Protein AF-A0A318CMU9-F1 (afdb_monomer_lite)

Structure (mmCIF, N/CA/C/O backbone):
data_AF-A0A318CMU9-F1
#
_entry.id   AF-A0A318CMU9-F1
#
loop_
_atom_site.group_PDB
_atom_site.id
_atom_site.type_symbol
_atom_site.label_atom_id
_atom_site.label_alt_id
_atom_site.label_comp_id
_atom_site.label_asym_id
_atom_site.label_entity_id
_atom_site.label_seq_id
_atom_site.pdbx_PDB_ins_code
_atom_site.Cartn_x
_atom_site.Cartn_y
_atom_site.Cartn_z
_atom_site.occupancy
_atom_site.B_iso_or_equiv
_atom_site.auth_seq_id
_atom_site.auth_comp_id
_atom_site.auth_asym_id
_atom_site.auth_atom_id
_atom_site.pdbx_PDB_model_num
ATOM 1 N N . MET A 1 1 ? -20.383 6.044 23.578 1.00 39.16 1 MET A N 1
ATOM 2 C CA . MET A 1 1 ? -18.979 5.761 23.205 1.00 39.16 1 MET A CA 1
ATOM 3 C C . MET A 1 1 ? -18.791 6.200 21.763 1.00 39.16 1 MET A C 1
ATOM 5 O O . MET A 1 1 ? -19.562 5.753 20.927 1.00 39.16 1 MET A O 1
ATOM 9 N N . LYS A 1 2 ? -17.880 7.138 21.469 1.00 47.44 2 LYS A N 1
ATOM 10 C CA . LYS A 1 2 ? -17.571 7.489 20.074 1.00 47.44 2 LYS A CA 1
ATOM 11 C C . LYS A 1 2 ? -16.752 6.337 19.495 1.00 47.44 2 LYS A C 1
ATOM 13 O O . LYS A 1 2 ? -15.630 6.118 19.940 1.00 47.44 2 LYS A O 1
ATOM 18 N N . GLU A 1 3 ? -17.323 5.579 18.564 1.00 53.72 3 GLU A N 1
ATOM 19 C CA . GLU A 1 3 ? -16.547 4.658 17.735 1.00 53.72 3 GLU A CA 1
ATOM 20 C C . GLU A 1 3 ? -15.487 5.481 16.998 1.00 53.72 3 GLU A C 1
ATOM 22 O O . GLU A 1 3 ? -15.810 6.309 16.142 1.00 53.72 3 GLU A O 1
ATOM 27 N N . HIS A 1 4 ? -14.216 5.303 17.352 1.00 56.84 4 HIS A N 1
ATOM 28 C CA . HIS A 1 4 ? -13.125 5.824 16.541 1.00 56.84 4 HIS A CA 1
ATOM 29 C C . HIS A 1 4 ? -13.088 4.990 15.260 1.00 56.84 4 HIS A C 1
ATOM 31 O O . HIS A 1 4 ? -12.519 3.902 15.227 1.00 56.84 4 HIS A O 1
ATOM 37 N N . LYS A 1 5 ? -13.780 5.467 14.219 1.00 64.94 5 LYS A N 1
ATOM 38 C CA . LYS A 1 5 ? -13.775 4.833 12.899 1.00 64.94 5 LYS A CA 1
ATOM 39 C C . LYS A 1 5 ? -12.333 4.762 12.406 1.00 64.94 5 LYS A C 1
ATOM 41 O O . LYS A 1 5 ? -11.666 5.792 12.325 1.00 64.94 5 LYS A O 1
ATOM 46 N N . ALA A 1 6 ? -11.874 3.552 12.096 1.00 67.94 6 ALA A N 1
ATOM 47 C CA . ALA A 1 6 ? -10.557 3.350 11.521 1.00 67.94 6 ALA A CA 1
ATOM 48 C C . ALA A 1 6 ? -10.433 4.144 10.213 1.00 67.94 6 ALA A C 1
ATOM 50 O O . ALA A 1 6 ? -11.336 4.107 9.371 1.00 67.94 6 ALA A O 1
ATOM 51 N N . LEU A 1 7 ? -9.336 4.881 10.060 1.00 78.50 7 LEU A N 1
ATOM 52 C CA . LEU A 1 7 ? -9.070 5.665 8.861 1.00 78.50 7 LEU A CA 1
ATOM 53 C C . LEU A 1 7 ? -8.508 4.736 7.791 1.00 78.50 7 LEU A C 1
ATOM 55 O O . LEU A 1 7 ? -7.403 4.216 7.937 1.00 78.50 7 LEU A O 1
ATOM 59 N N . ASN A 1 8 ? -9.264 4.528 6.715 1.00 81.38 8 ASN A N 1
ATOM 60 C CA . ASN A 1 8 ? -8.759 3.816 5.549 1.00 81.38 8 ASN A CA 1
ATOM 61 C C . ASN A 1 8 ? -7.770 4.727 4.820 1.00 81.38 8 ASN A C 1
ATOM 63 O O . ASN A 1 8 ? -8.159 5.765 4.288 1.00 81.38 8 ASN A O 1
ATOM 67 N N . VAL A 1 9 ? -6.504 4.338 4.788 1.00 84.25 9 VAL A N 1
ATOM 68 C CA . VAL A 1 9 ? -5.427 5.099 4.152 1.00 84.25 9 VAL A CA 1
ATOM 69 C C . VAL A 1 9 ? -4.983 4.369 2.899 1.00 84.25 9 VAL A C 1
ATOM 71 O O . VAL A 1 9 ? -4.730 3.169 2.949 1.00 84.25 9 VAL A O 1
ATOM 74 N N . ALA A 1 10 ? -4.861 5.082 1.787 1.00 86.94 10 ALA A N 1
ATOM 75 C CA . ALA A 1 10 ? -4.155 4.590 0.611 1.00 86.94 10 ALA A CA 1
ATOM 76 C C . ALA A 1 10 ? -2.962 5.492 0.317 1.00 86.94 10 ALA A C 1
ATOM 78 O O . ALA A 1 10 ? -3.033 6.700 0.546 1.00 86.94 10 ALA A O 1
ATOM 79 N N . ILE A 1 11 ? -1.879 4.906 -0.184 1.00 87.81 11 ILE A N 1
ATOM 80 C CA . ILE A 1 11 ? -0.650 5.630 -0.500 1.00 87.81 11 ILE A CA 1
ATOM 81 C C . ILE A 1 11 ? -0.475 5.716 -2.015 1.00 87.81 11 ILE A C 1
ATOM 83 O O . ILE A 1 11 ? -0.539 4.697 -2.696 1.00 87.81 11 ILE A O 1
ATOM 87 N N . VAL A 1 12 ? -0.220 6.917 -2.535 1.00 89.25 12 VAL A N 1
ATOM 88 C CA . VAL A 1 12 ? 0.226 7.121 -3.924 1.00 89.25 12 VAL A CA 1
ATOM 89 C C . VAL A 1 12 ? 1.716 7.444 -3.913 1.00 89.25 12 VAL A C 1
ATOM 91 O O . VAL A 1 12 ? 2.136 8.388 -3.240 1.00 89.25 12 VAL A O 1
ATOM 94 N N . GLY A 1 13 ? 2.488 6.649 -4.650 1.00 88.25 13 GLY A N 1
ATOM 95 C CA . GLY A 1 13 ? 3.947 6.604 -4.627 1.00 88.25 13 GLY A CA 1
ATOM 96 C C . GLY A 1 13 ? 4.454 5.490 -3.708 1.00 88.25 13 GLY A C 1
ATOM 97 O O . GLY A 1 13 ? 4.318 5.561 -2.493 1.00 88.25 13 GLY A O 1
ATOM 98 N N . GLY A 1 14 ? 5.072 4.467 -4.284 1.00 88.88 14 GLY A N 1
ATOM 99 C CA . GLY A 1 14 ? 5.668 3.287 -3.658 1.00 88.88 14 GLY A CA 1
ATOM 100 C C . GLY A 1 14 ? 7.175 3.410 -3.421 1.00 88.88 14 GLY A C 1
ATOM 101 O O . GLY A 1 14 ? 7.870 2.399 -3.358 1.00 88.88 14 GLY A O 1
ATOM 102 N N . GLY A 1 15 ? 7.711 4.626 -3.300 1.00 90.44 15 GLY A N 1
ATOM 103 C CA . GLY A 1 15 ? 9.134 4.873 -3.044 1.00 90.44 15 GLY A CA 1
ATOM 104 C C . GLY A 1 15 ? 9.600 4.536 -1.612 1.00 90.44 15 GLY A C 1
ATOM 105 O O . GLY A 1 15 ? 8.862 3.950 -0.817 1.00 90.44 15 GLY A O 1
ATOM 106 N N . PRO A 1 16 ? 10.827 4.933 -1.228 1.00 89.69 16 PRO A N 1
ATOM 107 C CA . PRO A 1 16 ? 11.379 4.669 0.107 1.00 89.69 16 PRO A CA 1
ATOM 108 C C . PRO A 1 16 ? 10.544 5.254 1.254 1.00 89.69 16 PRO A C 1
ATOM 110 O O . PRO A 1 16 ? 10.362 4.600 2.280 1.00 89.69 16 PRO A O 1
ATOM 113 N N . GLY A 1 17 ? 9.977 6.452 1.068 1.00 88.25 17 GLY A N 1
ATOM 114 C CA . GLY A 1 17 ? 9.114 7.088 2.070 1.00 88.25 17 GLY A CA 1
ATOM 115 C C . GLY A 1 17 ? 7.842 6.284 2.359 1.00 88.25 17 GLY A C 1
ATOM 116 O O . GLY A 1 17 ? 7.426 6.170 3.509 1.00 88.25 17 GLY A O 1
ATOM 117 N N . CYS A 1 18 ? 7.270 5.648 1.335 1.00 88.81 18 CYS A N 1
ATOM 118 C CA . CYS A 1 18 ? 6.123 4.753 1.477 1.00 88.81 18 CYS A CA 1
ATOM 119 C C . CYS A 1 18 ? 6.455 3.542 2.359 1.00 88.81 18 CYS A C 1
ATOM 121 O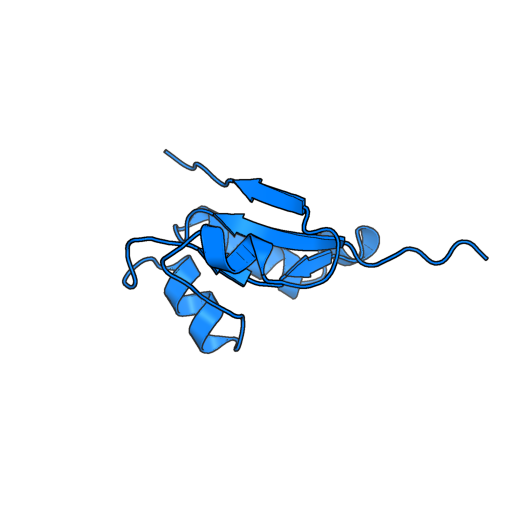 O . CYS A 1 18 ? 5.699 3.220 3.278 1.00 88.81 18 CYS A O 1
ATOM 123 N N . LYS A 1 19 ? 7.623 2.924 2.141 1.00 89.81 19 LYS A N 1
ATOM 124 C CA . LYS A 1 19 ? 8.113 1.835 2.992 1.00 89.81 19 LYS A CA 1
ATOM 125 C C . LYS A 1 19 ? 8.296 2.290 4.443 1.00 89.81 19 LYS A C 1
ATOM 127 O O . LYS A 1 19 ? 7.798 1.621 5.342 1.00 89.81 19 LYS A O 1
ATOM 132 N N . ALA A 1 20 ? 8.932 3.439 4.670 1.00 88.94 20 ALA A N 1
ATOM 133 C CA . ALA A 1 20 ? 9.137 3.969 6.019 1.00 88.94 20 ALA A CA 1
ATOM 134 C C . ALA A 1 20 ? 7.806 4.221 6.753 1.00 88.94 20 ALA A C 1
ATOM 136 O O . ALA A 1 20 ? 7.658 3.853 7.917 1.00 88.94 20 ALA A O 1
ATOM 137 N N . ILE A 1 21 ? 6.806 4.789 6.068 1.00 86.19 21 ILE A N 1
ATOM 138 C CA . ILE A 1 21 ? 5.466 4.987 6.639 1.00 86.19 21 ILE A CA 1
ATOM 139 C C . ILE A 1 21 ? 4.821 3.647 6.995 1.00 86.19 21 ILE A C 1
ATOM 141 O O . ILE A 1 21 ? 4.288 3.507 8.094 1.00 86.19 21 ILE A O 1
ATOM 145 N N . MET A 1 22 ? 4.885 2.653 6.106 1.00 87.31 22 MET A N 1
ATOM 146 C CA . MET A 1 22 ? 4.375 1.312 6.401 1.00 87.31 22 MET A CA 1
ATOM 147 C C . MET A 1 22 ? 5.043 0.687 7.619 1.00 87.31 22 MET A C 1
ATOM 149 O O . MET A 1 22 ? 4.345 0.185 8.495 1.00 87.31 22 MET A O 1
ATOM 153 N N . GLU A 1 23 ? 6.369 0.756 7.716 1.00 88.25 23 GLU A N 1
ATOM 154 C CA . GLU A 1 23 ? 7.107 0.252 8.875 1.00 88.25 23 GLU A CA 1
ATOM 155 C C . GLU A 1 23 ? 6.677 0.963 10.167 1.00 88.25 23 GLU A C 1
ATOM 157 O O . GLU A 1 23 ? 6.517 0.314 11.197 1.00 88.25 23 GLU A O 1
ATOM 162 N N . MET A 1 24 ? 6.405 2.272 10.126 1.00 85.12 24 MET A N 1
ATOM 163 C CA . MET A 1 24 ? 5.873 3.009 11.280 1.00 85.12 24 MET A CA 1
ATOM 164 C C . MET A 1 24 ? 4.450 2.577 11.659 1.00 85.12 24 MET A C 1
ATOM 166 O O . MET A 1 24 ? 4.143 2.483 12.851 1.00 85.12 24 MET A O 1
ATOM 170 N N . ILE A 1 25 ? 3.586 2.315 10.671 1.00 82.06 25 ILE A N 1
ATOM 171 C CA . ILE A 1 25 ? 2.225 1.801 10.891 1.00 82.06 25 ILE A CA 1
ATOM 172 C C . ILE A 1 25 ? 2.291 0.402 11.518 1.00 82.06 25 ILE A C 1
ATOM 174 O O . ILE A 1 25 ? 1.628 0.155 12.524 1.00 82.06 25 ILE A O 1
ATOM 178 N N . PHE A 1 26 ? 3.116 -0.490 10.965 1.00 81.00 26 PHE A N 1
ATOM 179 C CA . PHE A 1 26 ? 3.284 -1.865 11.440 1.00 81.0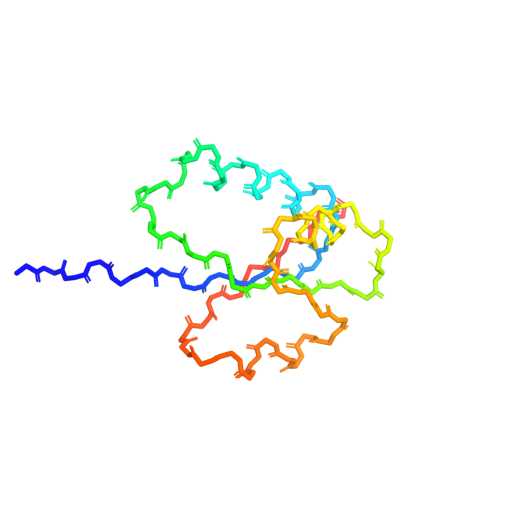0 26 PHE A CA 1
ATOM 180 C C . PHE A 1 26 ? 3.979 -1.960 12.795 1.00 81.00 26 PHE A C 1
ATOM 182 O O . PHE A 1 26 ? 3.610 -2.800 13.607 1.00 81.00 26 PHE A O 1
ATOM 189 N N . ALA A 1 27 ? 4.913 -1.056 13.091 1.00 83.00 27 ALA A N 1
ATOM 190 C CA . ALA A 1 27 ? 5.513 -0.921 14.415 1.00 83.00 27 ALA A CA 1
ATOM 191 C C . ALA A 1 27 ? 4.551 -0.314 15.454 1.00 83.00 27 ALA A C 1
ATOM 193 O O . ALA A 1 27 ? 4.991 0.103 16.524 1.00 83.00 27 ALA A O 1
ATOM 194 N N . GLU A 1 28 ? 3.259 -0.195 15.126 1.00 71.50 28 GLU A N 1
ATOM 195 C CA . GLU A 1 28 ? 2.199 0.338 15.978 1.00 71.50 28 GLU A CA 1
ATOM 196 C C . GLU A 1 28 ? 2.425 1.780 16.466 1.00 71.50 28 GLU A C 1
ATOM 198 O O . GLU A 1 28 ? 1.658 2.293 17.285 1.00 71.50 28 GLU A O 1
ATOM 203 N N . ARG A 1 29 ? 3.415 2.498 15.916 1.00 64.00 29 ARG A N 1
ATOM 204 C CA . ARG A 1 29 ? 3.736 3.883 16.308 1.00 64.00 29 ARG A CA 1
ATOM 205 C C . ARG A 1 29 ? 2.600 4.855 15.997 1.00 64.00 29 ARG A C 1
ATOM 207 O O . ARG A 1 29 ? 2.545 5.937 16.569 1.00 64.00 29 ARG A O 1
ATOM 214 N N . LEU A 1 30 ? 1.684 4.457 15.113 1.00 64.12 30 LEU A N 1
ATOM 215 C CA . LEU A 1 30 ? 0.498 5.215 14.719 1.00 64.12 30 LEU A CA 1
ATOM 216 C C . LEU A 1 30 ? -0.817 4.578 15.214 1.00 64.12 30 LEU A C 1
ATOM 218 O O . LEU A 1 30 ? -1.887 4.964 14.742 1.00 64.12 30 LEU A O 1
ATOM 222 N N . ARG A 1 31 ? -0.784 3.645 16.189 1.00 62.66 31 ARG A N 1
ATOM 223 C CA . ARG A 1 31 ? -1.994 2.975 16.731 1.00 62.66 31 ARG A CA 1
ATOM 224 C C . ARG A 1 31 ? -3.069 3.946 17.208 1.00 62.66 31 ARG A C 1
ATOM 226 O O . ARG A 1 31 ? -4.251 3.664 17.046 1.00 62.66 31 ARG A O 1
ATOM 233 N N . GLN A 1 32 ? -2.672 5.100 17.746 1.00 65.12 32 GLN A N 1
ATOM 234 C CA . GLN A 1 32 ? -3.604 6.133 18.213 1.00 65.12 32 GLN A CA 1
ATOM 235 C C . GLN A 1 32 ? -4.496 6.692 17.090 1.00 65.12 32 GLN A C 1
ATOM 237 O O . GLN A 1 32 ? -5.615 7.124 17.361 1.00 65.12 32 GLN A O 1
ATOM 242 N N . LEU A 1 33 ? -4.039 6.647 15.833 1.00 66.06 33 LEU A N 1
ATOM 243 C CA . LEU A 1 33 ? -4.798 7.123 14.674 1.00 66.06 33 LEU A CA 1
ATOM 244 C C . LEU A 1 33 ? -5.728 6.059 14.065 1.00 66.06 33 LEU A C 1
ATOM 246 O O . LEU A 1 33 ? -6.450 6.379 13.124 1.00 66.06 33 LEU A O 1
ATOM 250 N N . HIS A 1 34 ? -5.742 4.822 14.589 1.00 72.50 34 HIS A N 1
ATOM 251 C CA . HIS A 1 34 ? -6.553 3.704 14.077 1.00 72.50 34 HIS A CA 1
ATOM 252 C C . HIS A 1 34 ? -6.501 3.591 12.541 1.00 72.50 34 HIS A C 1
ATOM 254 O O . HIS A 1 34 ? -7.527 3.467 11.875 1.00 72.50 34 HIS A O 1
ATOM 260 N N . MET A 1 35 ? -5.308 3.697 11.955 1.00 76.62 35 MET A N 1
ATOM 261 C CA . MET A 1 35 ? -5.152 3.657 10.503 1.00 76.62 35 MET A CA 1
ATOM 262 C C . MET A 1 35 ? -5.212 2.223 9.984 1.00 76.62 35 MET A C 1
ATOM 264 O O . MET A 1 35 ? -4.573 1.324 10.528 1.00 76.62 35 MET A O 1
ATOM 268 N N . LYS A 1 36 ? -5.930 2.028 8.881 1.00 80.00 36 LYS A N 1
ATOM 269 C CA . LYS A 1 36 ? -5.924 0.801 8.092 1.00 80.00 36 LYS A CA 1
ATOM 270 C C . LYS A 1 36 ? -5.378 1.128 6.712 1.00 80.00 36 LYS A C 1
ATOM 272 O O . LYS A 1 36 ? -6.045 1.804 5.934 1.00 80.00 36 LYS A O 1
ATOM 277 N N . LEU A 1 37 ? -4.178 0.648 6.404 1.00 84.38 37 LEU A N 1
ATOM 278 C CA . LEU A 1 37 ? -3.630 0.762 5.057 1.00 84.38 37 LEU A CA 1
ATOM 279 C C . LEU A 1 37 ? -4.432 -0.157 4.123 1.00 84.38 37 LEU A C 1
ATOM 281 O O . LEU A 1 37 ? -4.435 -1.374 4.298 1.00 84.38 37 LEU A O 1
ATOM 285 N N . VAL A 1 38 ? -5.168 0.436 3.183 1.00 86.31 38 VAL A N 1
ATOM 286 C CA . VAL A 1 38 ? -6.067 -0.275 2.261 1.00 86.31 38 VAL A CA 1
ATOM 287 C C . VAL A 1 38 ? -5.488 -0.449 0.866 1.00 86.31 38 VAL A C 1
ATOM 289 O O . VAL A 1 38 ? -5.980 -1.301 0.133 1.00 86.31 38 VAL A O 1
ATOM 292 N N . GLY A 1 39 ? -4.451 0.305 0.496 1.00 88.56 39 GLY A N 1
ATOM 293 C CA . GLY A 1 39 ? -3.743 0.041 -0.748 1.00 88.56 39 GLY A CA 1
ATOM 294 C C . GLY A 1 39 ? -2.594 0.988 -1.064 1.00 88.56 39 GLY A C 1
ATOM 295 O O . GLY A 1 39 ? -2.471 2.059 -0.466 1.00 88.56 39 GLY A O 1
ATOM 296 N N . ILE A 1 40 ? -1.762 0.579 -2.020 1.00 90.44 40 ILE A N 1
ATOM 297 C CA . ILE A 1 40 ? -0.639 1.365 -2.546 1.00 90.44 40 ILE A CA 1
ATOM 298 C C . ILE A 1 40 ? -0.722 1.448 -4.062 1.00 90.44 40 ILE A C 1
ATOM 300 O O . ILE A 1 40 ? -1.007 0.459 -4.739 1.00 90.44 40 ILE A O 1
ATOM 304 N N . VAL A 1 41 ? -0.445 2.636 -4.583 1.00 91.25 41 VAL A N 1
ATOM 305 C CA . VAL A 1 41 ? -0.398 2.911 -6.011 1.00 91.25 41 VAL A CA 1
ATOM 306 C C . VAL A 1 41 ? 0.989 3.361 -6.394 1.00 91.25 41 VAL A C 1
ATOM 308 O O . VAL A 1 41 ? 1.475 4.362 -5.875 1.00 91.25 41 VAL A O 1
ATOM 311 N N . ASP A 1 42 ? 1.600 2.661 -7.337 1.00 90.75 42 ASP A N 1
ATOM 312 C CA . ASP A 1 42 ? 2.784 3.147 -8.035 1.00 90.75 42 ASP A CA 1
ATOM 313 C C . ASP A 1 42 ? 2.735 2.679 -9.490 1.00 90.75 42 ASP A C 1
ATOM 315 O O . ASP A 1 42 ? 2.323 1.556 -9.788 1.00 90.75 42 ASP A O 1
ATOM 319 N N . THR A 1 43 ? 3.140 3.548 -10.409 1.00 90.44 43 THR A N 1
ATOM 320 C CA . THR A 1 43 ? 3.297 3.188 -11.817 1.00 90.44 43 THR A CA 1
ATOM 321 C C . THR A 1 43 ? 4.459 2.217 -12.039 1.00 90.44 43 THR A C 1
ATOM 323 O O . THR A 1 43 ? 4.384 1.409 -12.975 1.00 90.44 43 THR A O 1
ATOM 326 N N . ASP A 1 44 ? 5.492 2.283 -11.187 1.00 90.88 44 ASP A N 1
ATOM 327 C CA . ASP A 1 44 ? 6.667 1.414 -11.167 1.00 90.88 44 ASP A CA 1
ATOM 328 C C . ASP A 1 44 ? 6.464 0.217 -10.209 1.00 90.88 44 ASP A C 1
ATOM 330 O O . ASP A 1 44 ? 6.524 0.374 -8.986 1.00 90.88 44 ASP A O 1
ATOM 334 N N . PRO A 1 45 ? 6.279 -1.012 -10.728 1.00 88.69 45 PRO A N 1
ATOM 335 C CA . PRO A 1 45 ? 6.169 -2.209 -9.893 1.00 88.69 45 PRO A CA 1
ATOM 336 C C . PRO A 1 45 ? 7.491 -2.586 -9.196 1.00 88.69 45 PRO A C 1
ATOM 338 O O . PRO A 1 45 ? 7.493 -3.427 -8.298 1.00 88.69 45 PRO A O 1
ATOM 341 N N . GLY A 1 46 ? 8.622 -1.998 -9.601 1.00 92.56 46 GLY A N 1
ATOM 342 C CA . GLY A 1 46 ? 9.928 -2.173 -8.968 1.00 92.56 46 GLY A CA 1
ATOM 343 C C . GLY A 1 46 ? 10.123 -1.327 -7.709 1.00 92.56 46 GLY A C 1
ATOM 344 O O . GLY A 1 46 ? 11.064 -1.586 -6.941 1.00 92.56 46 GLY A O 1
ATOM 345 N N . ALA A 1 47 ? 9.228 -0.368 -7.458 1.00 92.81 47 ALA A N 1
ATOM 346 C CA . ALA A 1 47 ? 9.324 0.549 -6.338 1.00 92.81 47 ALA A CA 1
ATOM 347 C C . ALA A 1 47 ? 9.341 -0.209 -4.997 1.00 92.81 47 ALA A C 1
ATOM 349 O O . ALA A 1 47 ? 8.628 -1.192 -4.780 1.00 92.81 47 ALA A O 1
ATOM 350 N N . VAL A 1 48 ? 10.222 0.216 -4.091 1.00 94.06 48 VAL A N 1
ATOM 351 C CA . VAL A 1 48 ? 10.549 -0.546 -2.875 1.00 94.06 48 VAL A CA 1
ATOM 352 C C . VAL A 1 48 ? 9.360 -0.691 -1.922 1.00 94.06 48 VAL A C 1
ATOM 354 O O . VAL A 1 48 ? 9.118 -1.776 -1.405 1.00 94.06 48 VAL A O 1
ATOM 357 N N . GLY A 1 49 ? 8.592 0.376 -1.719 1.00 91.56 49 GLY A N 1
ATOM 358 C CA . GLY A 1 49 ? 7.345 0.360 -0.962 1.00 91.56 49 GLY A CA 1
ATOM 359 C C . GLY A 1 49 ? 6.253 -0.435 -1.674 1.00 91.56 49 GLY A C 1
ATOM 360 O O . GLY A 1 49 ? 5.529 -1.176 -1.020 1.00 91.56 49 GLY A O 1
ATOM 361 N N . TYR A 1 50 ? 6.173 -0.370 -3.005 1.00 92.81 50 TYR A N 1
ATOM 362 C CA . TYR A 1 50 ? 5.204 -1.165 -3.766 1.00 92.81 50 TYR A CA 1
ATOM 363 C C . TYR A 1 50 ? 5.416 -2.673 -3.559 1.00 92.81 50 TYR A C 1
ATOM 365 O O . TYR A 1 50 ? 4.487 -3.383 -3.177 1.00 92.81 50 TYR A O 1
ATOM 373 N N . ARG A 1 51 ? 6.652 -3.158 -3.729 1.00 94.50 51 ARG A N 1
ATOM 374 C CA . ARG A 1 51 ? 6.993 -4.574 -3.506 1.00 94.50 51 ARG A CA 1
ATOM 375 C C . ARG A 1 51 ? 6.812 -4.992 -2.054 1.00 94.50 51 ARG A C 1
ATOM 377 O O . ARG A 1 51 ? 6.220 -6.032 -1.786 1.00 94.50 51 ARG A O 1
ATOM 384 N N . PHE A 1 52 ? 7.241 -4.145 -1.120 1.00 93.38 52 PHE A N 1
ATOM 385 C CA . PHE A 1 52 ? 7.055 -4.396 0.305 1.00 93.38 52 PHE A CA 1
ATOM 386 C C . PHE A 1 52 ? 5.571 -4.577 0.663 1.00 93.38 52 PHE A C 1
ATOM 388 O O . PHE A 1 52 ? 5.224 -5.493 1.402 1.00 93.38 52 PHE A O 1
ATOM 395 N N . ALA A 1 53 ? 4.675 -3.765 0.096 1.00 92.56 53 ALA A N 1
ATOM 396 C CA . ALA A 1 53 ? 3.236 -3.927 0.289 1.00 92.56 53 ALA A CA 1
ATOM 397 C C . ALA A 1 53 ? 2.697 -5.252 -0.265 1.00 92.56 53 ALA A C 1
ATOM 399 O O . ALA A 1 53 ? 1.907 -5.906 0.416 1.00 92.56 53 ALA A O 1
ATOM 400 N N . GLN A 1 54 ? 3.154 -5.679 -1.445 1.00 92.62 54 GLN A N 1
ATOM 401 C CA . GLN A 1 54 ? 2.774 -6.979 -2.010 1.00 92.62 54 GLN A CA 1
ATOM 402 C C . GLN A 1 54 ? 3.200 -8.141 -1.108 1.00 92.62 54 GLN A C 1
ATOM 404 O O . GLN A 1 54 ? 2.398 -9.034 -0.839 1.00 92.62 54 GLN A O 1
ATOM 409 N N . GLU A 1 55 ? 4.432 -8.103 -0.598 1.00 93.25 55 GLU A N 1
ATOM 410 C CA . GLU A 1 55 ? 4.967 -9.115 0.324 1.00 93.25 55 GLU A CA 1
ATOM 411 C C . GLU A 1 55 ? 4.156 -9.208 1.627 1.00 93.25 55 GLU A C 1
ATOM 413 O O . GLU A 1 55 ? 4.027 -10.286 2.202 1.00 93.25 55 GLU A O 1
ATOM 418 N N . HIS A 1 56 ? 3.558 -8.097 2.067 1.00 89.69 56 HIS A N 1
ATOM 419 C CA . HIS A 1 56 ? 2.741 -8.018 3.282 1.00 89.69 56 HIS A CA 1
ATOM 420 C C . HIS A 1 56 ? 1.234 -8.202 3.021 1.00 89.69 56 HIS A C 1
ATOM 422 O O . HIS A 1 56 ? 0.420 -7.973 3.917 1.00 89.69 56 HIS A O 1
ATOM 428 N N . GLY A 1 57 ? 0.840 -8.610 1.808 1.00 89.94 57 GLY A N 1
ATOM 429 C CA . GLY A 1 57 ? -0.559 -8.869 1.451 1.00 89.94 57 GLY A CA 1
ATOM 430 C C . GLY A 1 57 ? -1.438 -7.615 1.374 1.00 89.94 57 GLY A C 1
ATOM 431 O O . GLY A 1 57 ? -2.664 -7.716 1.443 1.00 89.94 57 GLY A O 1
ATOM 432 N N . ILE A 1 58 ? -0.837 -6.431 1.244 1.00 90.12 58 ILE A N 1
ATOM 433 C CA . ILE A 1 58 ? -1.558 -5.175 1.025 1.00 90.12 58 ILE A CA 1
ATOM 434 C C . ILE A 1 58 ? -1.926 -5.076 -0.455 1.00 90.12 58 ILE A C 1
ATOM 436 O O . ILE A 1 58 ? -1.136 -5.417 -1.334 1.00 90.12 58 ILE A O 1
ATOM 440 N N . TYR A 1 59 ? -3.131 -4.579 -0.740 1.00 91.00 59 TYR A N 1
ATOM 441 C CA . TYR A 1 59 ? -3.567 -4.343 -2.111 1.00 91.00 59 TYR A CA 1
ATOM 442 C C . TYR A 1 59 ? -2.639 -3.348 -2.811 1.00 91.00 59 TYR A C 1
ATOM 444 O O . TYR A 1 59 ? -2.403 -2.244 -2.317 1.00 91.00 59 TYR A O 1
ATOM 452 N N . THR A 1 60 ? -2.141 -3.716 -3.984 1.00 92.81 60 THR A N 1
ATOM 453 C CA . THR A 1 60 ? -1.357 -2.817 -4.819 1.00 92.81 60 THR A CA 1
ATOM 454 C C . THR A 1 60 ? -1.965 -2.711 -6.206 1.00 92.81 60 THR A C 1
ATOM 456 O O . THR A 1 60 ? -2.506 -3.671 -6.752 1.00 92.81 60 THR A O 1
ATOM 459 N N . THR A 1 61 ? -1.893 -1.522 -6.789 1.00 92.38 61 THR A N 1
ATOM 460 C CA . THR A 1 61 ? -2.379 -1.257 -8.147 1.00 92.38 61 THR A CA 1
ATOM 461 C C . THR A 1 61 ? -1.472 -0.248 -8.832 1.00 92.38 61 THR A C 1
ATOM 463 O O . THR A 1 61 ? -0.744 0.500 -8.190 1.00 92.38 61 THR A O 1
ATOM 466 N N . ARG A 1 62 ? -1.475 -0.257 -10.159 1.00 91.75 62 ARG A N 1
ATOM 467 C CA . ARG A 1 62 ? -0.747 0.722 -10.971 1.00 91.75 62 ARG A CA 1
ATOM 468 C C . ARG A 1 62 ? -1.624 1.895 -11.390 1.00 91.75 62 ARG A C 1
ATOM 470 O O . ARG A 1 62 ? -1.119 2.855 -11.961 1.00 91.75 62 ARG A O 1
ATOM 477 N N . ASP A 1 63 ? -2.920 1.810 -11.107 1.00 88.00 63 ASP A N 1
ATOM 478 C CA . ASP A 1 63 ? -3.904 2.821 -11.450 1.00 88.00 63 ASP A CA 1
ATOM 479 C C . ASP A 1 63 ? -4.541 3.380 -10.176 1.00 88.00 63 ASP A C 1
ATOM 481 O O . ASP A 1 63 ? -5.228 2.681 -9.432 1.00 88.00 63 ASP A O 1
ATOM 485 N N . TYR A 1 64 ? -4.336 4.672 -9.920 1.00 83.06 64 TYR A N 1
ATOM 486 C CA . TYR A 1 64 ? -4.922 5.331 -8.754 1.00 83.06 64 TYR A CA 1
ATOM 487 C C . TYR A 1 64 ? -6.456 5.349 -8.807 1.00 83.06 64 TYR A C 1
ATOM 489 O O . TYR A 1 64 ? -7.097 5.465 -7.761 1.00 83.06 64 TYR A O 1
ATOM 497 N N . GLN A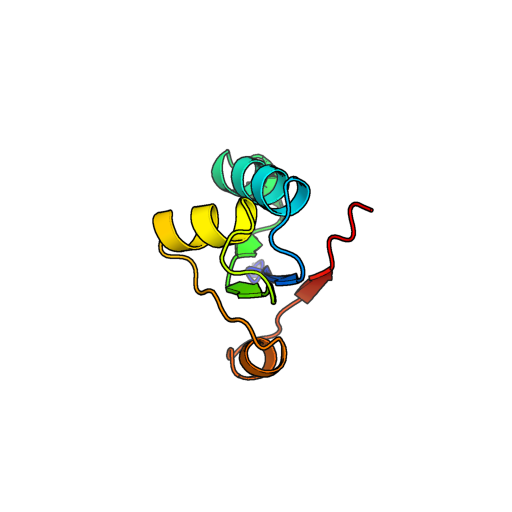 1 65 ? -7.059 5.189 -9.993 1.00 84.19 65 GLN A N 1
ATOM 498 C CA . GLN A 1 65 ? -8.507 5.080 -10.144 1.00 84.19 65 GLN A CA 1
ATOM 499 C C . GLN A 1 65 ? -9.078 3.864 -9.409 1.00 84.19 65 GLN A C 1
ATOM 501 O O . GLN A 1 65 ? -10.206 3.914 -8.912 1.00 84.19 65 GLN A O 1
ATOM 506 N N . ASP A 1 66 ? -8.297 2.791 -9.276 1.00 83.56 66 ASP A N 1
ATOM 507 C CA . ASP A 1 66 ? -8.707 1.603 -8.531 1.00 83.56 66 ASP A CA 1
ATOM 508 C C . ASP A 1 66 ? -8.875 1.880 -7.035 1.00 83.56 66 ASP A C 1
ATOM 510 O O . ASP A 1 66 ? -9.698 1.234 -6.385 1.00 83.56 66 ASP A O 1
ATOM 514 N N . LEU A 1 67 ? -8.184 2.886 -6.484 1.00 76.44 67 LEU A N 1
ATOM 515 C CA . LEU A 1 67 ? -8.378 3.274 -5.087 1.00 76.44 67 LEU A CA 1
ATOM 516 C C . LEU A 1 67 ? -9.781 3.823 -4.827 1.00 76.44 67 LEU A C 1
ATOM 518 O O . LEU A 1 67 ? -10.347 3.558 -3.770 1.00 76.44 67 LEU A O 1
ATOM 522 N N . TYR A 1 68 ? -10.382 4.538 -5.785 1.00 74.56 68 TYR A N 1
ATOM 523 C CA . TYR A 1 68 ? -11.755 5.040 -5.639 1.00 74.56 68 TYR A CA 1
ATOM 524 C C . TYR A 1 68 ? -12.801 3.920 -5.671 1.00 74.56 68 TYR A C 1
ATOM 526 O O . TYR A 1 68 ? -13.931 4.121 -5.225 1.00 74.56 68 TYR A O 1
ATOM 534 N N . LYS A 1 69 ? -12.439 2.730 -6.170 1.00 77.69 69 LYS A N 1
ATOM 535 C CA . LYS A 1 69 ? -13.303 1.541 -6.140 1.00 77.69 69 LYS A CA 1
ATOM 536 C C . LYS A 1 69 ? -13.321 0.882 -4.755 1.00 77.69 69 LYS A C 1
ATOM 538 O O . LYS A 1 69 ? -14.219 0.085 -4.474 1.00 77.69 69 LYS A O 1
ATOM 543 N N . LEU A 1 70 ? -12.371 1.214 -3.874 1.00 72.06 70 LEU A N 1
ATOM 544 C CA . LEU A 1 70 ? -12.336 0.714 -2.502 1.00 72.06 70 LEU A CA 1
ATOM 545 C C . LEU A 1 70 ? -13.478 1.356 -1.698 1.00 72.06 70 LEU A C 1
ATOM 547 O O . LEU A 1 70 ? -13.546 2.570 -1.515 1.00 72.06 70 LEU A O 1
ATOM 551 N N . LYS A 1 71 ? -14.418 0.532 -1.221 1.00 61.31 71 LYS A N 1
ATOM 552 C CA . LYS A 1 71 ? -15.585 1.004 -0.462 1.00 61.31 71 LYS A CA 1
ATOM 553 C C . LYS A 1 71 ? -15.173 1.530 0.919 1.00 61.31 71 LYS A C 1
ATOM 555 O O . LYS A 1 71 ? -14.668 0.780 1.751 1.00 61.31 71 LYS A O 1
ATOM 560 N N . GLY A 1 72 ? -15.498 2.794 1.186 1.00 60.38 72 GLY A N 1
ATOM 561 C CA . GLY A 1 72 ? -15.282 3.478 2.465 1.00 60.38 72 GLY A CA 1
ATOM 562 C C . GLY A 1 72 ? -14.309 4.641 2.307 1.00 60.38 72 GLY A C 1
ATOM 563 O O . GLY A 1 72 ? -13.303 4.490 1.631 1.00 60.38 72 GLY A O 1
ATOM 564 N N . TYR A 1 73 ? -14.629 5.794 2.903 1.00 54.75 73 TYR A N 1
ATOM 565 C CA . TYR A 1 73 ? -13.848 7.036 2.830 1.00 54.75 73 TYR A CA 1
ATOM 566 C C . TYR A 1 73 ? -12.344 6.765 2.960 1.00 54.75 73 TYR A C 1
ATOM 568 O O . TYR A 1 73 ? -11.853 6.496 4.055 1.00 54.75 73 TYR A O 1
ATOM 576 N N . CYS A 1 74 ? -11.637 6.782 1.831 1.00 55.31 74 CYS A N 1
ATOM 577 C CA . CYS A 1 74 ? -10.207 6.551 1.791 1.00 55.31 74 CYS A CA 1
ATOM 578 C C . CYS A 1 74 ? -9.515 7.909 1.824 1.00 55.31 74 CYS A C 1
ATOM 580 O O . CYS A 1 74 ? -9.667 8.716 0.906 1.00 55.31 74 CYS A O 1
ATOM 582 N N . GLN A 1 75 ? -8.799 8.185 2.910 1.00 63.81 75 GLN A N 1
ATOM 583 C CA . GLN A 1 75 ? -7.949 9.358 2.978 1.00 63.81 75 GLN A CA 1
ATOM 584 C C . GLN A 1 75 ? -6.664 9.039 2.218 1.00 63.81 75 GLN A C 1
ATOM 586 O O . GLN A 1 75 ? -5.863 8.200 2.633 1.00 63.81 75 GLN A O 1
ATOM 591 N N . LEU A 1 76 ? -6.513 9.677 1.060 1.00 62.12 76 LEU A N 1
ATOM 592 C CA . LEU A 1 76 ? -5.364 9.490 0.190 1.00 62.12 76 LEU A CA 1
ATOM 593 C C . LEU A 1 76 ? -4.150 10.221 0.772 1.00 62.12 76 LEU A C 1
ATOM 595 O O . LEU A 1 76 ? -4.176 11.440 0.935 1.00 62.12 76 LEU A O 1
ATOM 599 N N . PHE A 1 77 ? -3.087 9.481 1.065 1.00 64.44 77 PHE A N 1
ATOM 600 C CA . PHE A 1 77 ? -1.781 10.034 1.395 1.00 64.44 77 PHE A CA 1
ATOM 601 C C . PHE A 1 77 ? -0.907 10.010 0.139 1.00 64.44 77 PHE A C 1
ATOM 603 O O . PHE A 1 77 ? -0.421 8.961 -0.281 1.00 64.44 77 PHE A O 1
ATOM 610 N N . CYS A 1 78 ? -0.686 11.176 -0.466 1.00 60.22 78 CYS A N 1
ATOM 611 C CA . CYS A 1 78 ? 0.373 11.333 -1.458 1.00 60.22 78 CYS A CA 1
ATOM 612 C C . CYS A 1 78 ? 1.696 11.548 -0.724 1.00 60.22 78 CYS A C 1
ATOM 614 O O . CYS A 1 78 ? 1.898 12.599 -0.115 1.00 60.22 78 CYS A O 1
ATOM 616 N N . VAL A 1 79 ? 2.605 10.578 -0.799 1.00 58.78 79 VAL A N 1
ATOM 617 C CA . VAL A 1 79 ? 3.992 10.768 -0.362 1.00 58.78 79 VAL A CA 1
ATOM 618 C C . VAL A 1 79 ? 4.839 11.069 -1.587 1.00 58.78 79 VAL A C 1
ATOM 620 O O . VAL A 1 79 ? 5.372 10.171 -2.230 1.00 58.78 79 VAL A O 1
ATOM 623 N N . ASN A 1 80 ? 4.970 12.355 -1.909 1.00 42.72 80 ASN A N 1
ATOM 624 C CA . ASN A 1 80 ? 6.065 12.811 -2.758 1.00 42.72 80 ASN A CA 1
ATOM 625 C C . ASN A 1 80 ? 7.292 13.002 -1.865 1.00 42.72 80 ASN A C 1
ATOM 627 O O .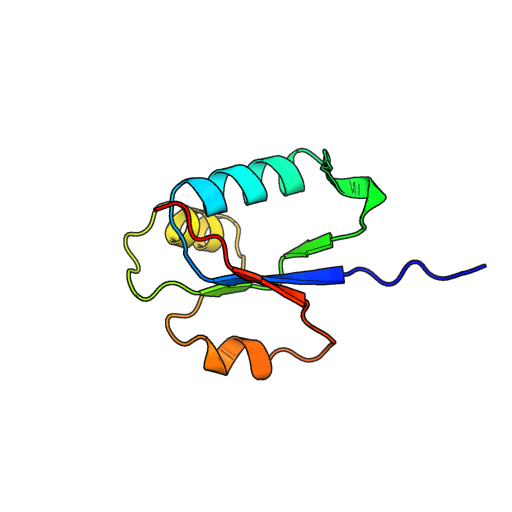 ASN A 1 80 ? 7.388 13.990 -1.144 1.00 42.72 80 ASN A O 1
ATOM 631 N N . PHE A 1 81 ? 8.207 12.039 -1.897 1.00 47.75 81 PHE A N 1
ATOM 632 C CA . PHE A 1 81 ? 9.592 12.265 -1.494 1.00 47.75 81 PHE A CA 1
ATOM 633 C C . PHE A 1 81 ? 10.404 12.385 -2.783 1.00 47.75 81 PHE A C 1
ATOM 635 O O . PHE A 1 81 ? 10.976 11.399 -3.248 1.00 47.75 81 PHE A O 1
ATOM 642 N N . SER A 1 82 ? 10.321 13.565 -3.411 1.00 41.06 82 SER A N 1
ATOM 643 C CA . SER A 1 82 ? 11.332 14.008 -4.379 1.00 41.06 82 S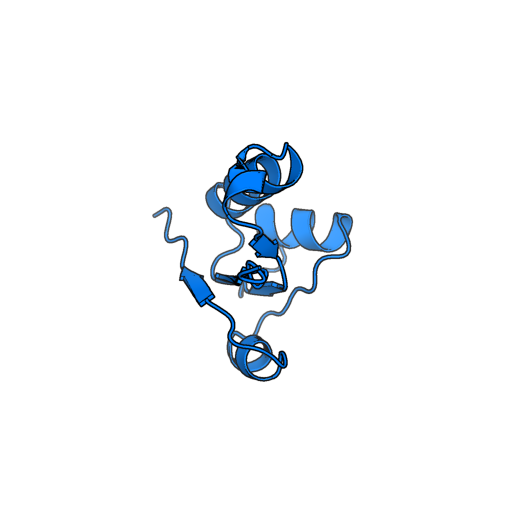ER A CA 1
ATOM 644 C C . SER A 1 82 ? 12.671 14.211 -3.682 1.00 41.06 82 SER A C 1
ATOM 646 O O . SER A 1 82 ? 12.652 14.601 -2.491 1.00 41.06 82 SER A O 1
#

Sequence (82 aa):
MKEHKALNVAIVGGGPGCKAIMEMIFAERLRQLHMKLVGIVDTDPGAVGYRFAQEHGIYTTRDYQDLYKLKGYCQLFCVNFS

Radius of gyration: 12.41 Å; chains: 1; bounding box: 30×23×35 Å

Secondary structure (DSSP, 8-state):
------EEEEEE--SHHHHHHHHHHHTTTTGGGTEEEEEEE-S-TT-HHHHHHHHTT--EES-THHHHTSSS-EEEEE---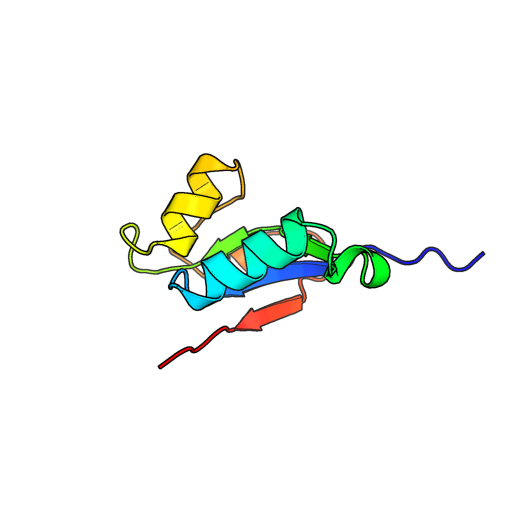-

Foldseek 3Di:
DPPLPAAAEEEEAQAPVLVVVVVCVVVCVCVVNNYDDQEYEDLDCPHNSNVVCVVVVHHYDPDVVVVVVDPDDYDYDYDPPD

pLDDT: mean 78.64, std 14.73, range [39.16, 94.5]